Protein AF-B0DGY5-F1 (afdb_monomer)

Sequence (162 aa):
MQRMVPITRKLSTGRPSHHIPAIPIFITAWRISLVWHNILVLPTVLAVYCYRDVWPLANYGKTPIDVKGGKLLWAKLAILTITADSMENPSPEQTCCLMPMMFYSFVDPIIGIAAKVPHLSYNDLPPQPYCDRSKHLIKCGFRIGCMVFDGTFRDLISFPAC

Structure (mmCIF, N/CA/C/O backbone):
data_AF-B0DGY5-F1
#
_entry.id   AF-B0DGY5-F1
#
loop_
_atom_site.group_PDB
_atom_site.id
_atom_site.type_symbol
_atom_site.label_atom_id
_atom_site.label_alt_id
_atom_site.label_comp_id
_atom_site.label_asym_id
_atom_site.label_entity_id
_atom_site.label_seq_id
_atom_site.pdbx_PDB_ins_code
_atom_site.Cartn_x
_atom_site.Cartn_y
_atom_site.Cartn_z
_atom_site.occupancy
_atom_site.B_iso_or_equiv
_atom_site.auth_seq_id
_atom_site.auth_comp_id
_atom_site.auth_asym_id
_atom_site.auth_atom_id
_atom_site.pdbx_PDB_model_num
ATOM 1 N N . MET A 1 1 ? 34.392 22.137 -56.326 1.00 41.25 1 MET A N 1
ATOM 2 C CA . MET A 1 1 ? 33.266 21.307 -56.811 1.00 41.25 1 MET A CA 1
ATOM 3 C C . MET A 1 1 ? 33.026 20.181 -55.811 1.00 41.25 1 MET A C 1
ATOM 5 O O . MET A 1 1 ? 33.716 19.171 -55.863 1.00 41.25 1 MET A O 1
ATOM 9 N N . GLN A 1 2 ? 32.136 20.387 -54.837 1.00 41.53 2 GLN A N 1
ATOM 10 C CA . GLN A 1 2 ? 31.807 19.375 -53.829 1.00 41.53 2 GLN A CA 1
ATOM 11 C C . GLN A 1 2 ? 30.749 18.428 -54.400 1.00 41.53 2 GLN A C 1
ATOM 13 O O . GLN A 1 2 ? 29.658 18.850 -54.778 1.00 41.53 2 GLN A O 1
ATOM 18 N N . ARG A 1 3 ? 31.112 17.151 -54.530 1.00 40.78 3 ARG A N 1
ATOM 19 C CA . ARG A 1 3 ? 30.265 16.102 -55.096 1.00 40.78 3 ARG A CA 1
ATOM 20 C C . ARG A 1 3 ? 29.285 15.632 -54.014 1.00 40.78 3 ARG A C 1
ATOM 22 O O . ARG A 1 3 ? 29.686 15.024 -53.028 1.00 40.78 3 ARG A O 1
ATOM 29 N N . MET A 1 4 ? 28.011 15.967 -54.201 1.00 40.69 4 MET A N 1
ATOM 30 C CA . MET A 1 4 ? 26.876 15.553 -53.377 1.00 40.69 4 MET A CA 1
ATOM 31 C C . MET A 1 4 ? 26.704 14.027 -53.481 1.00 40.69 4 MET A C 1
ATOM 33 O O . MET A 1 4 ? 26.419 13.512 -54.560 1.00 40.69 4 MET A O 1
ATOM 37 N N . VAL A 1 5 ? 26.921 13.299 -52.382 1.00 62.50 5 VAL A N 1
ATOM 38 C CA . VAL A 1 5 ? 26.646 11.856 -52.291 1.00 62.50 5 VAL A CA 1
ATOM 39 C C . VAL A 1 5 ? 25.259 11.680 -51.666 1.00 62.50 5 VAL A C 1
ATOM 41 O O . VAL A 1 5 ? 25.076 12.056 -50.507 1.00 62.50 5 VAL A O 1
ATOM 44 N N . PRO A 1 6 ? 24.266 11.130 -52.386 1.00 48.59 6 PRO A N 1
ATOM 45 C CA . PRO A 1 6 ? 22.964 10.845 -51.807 1.00 48.59 6 PRO A CA 1
ATOM 46 C C . PRO A 1 6 ? 23.061 9.579 -50.951 1.00 48.59 6 PRO A C 1
ATOM 48 O O . PRO A 1 6 ? 23.088 8.461 -51.462 1.00 48.59 6 PRO A O 1
ATOM 51 N N . ILE A 1 7 ? 23.109 9.741 -49.628 1.00 52.12 7 ILE A N 1
ATOM 52 C CA . ILE A 1 7 ? 22.936 8.620 -48.700 1.00 52.12 7 ILE A CA 1
ATOM 53 C C . ILE A 1 7 ? 21.438 8.330 -48.623 1.00 52.12 7 ILE A C 1
ATOM 55 O O . ILE A 1 7 ? 20.679 8.971 -47.893 1.00 52.12 7 ILE A O 1
ATOM 59 N N . THR A 1 8 ? 21.003 7.364 -49.425 1.00 47.00 8 THR A N 1
ATOM 60 C CA . THR A 1 8 ? 19.669 6.771 -49.359 1.00 47.00 8 THR A CA 1
ATOM 61 C C . THR A 1 8 ? 19.444 6.211 -47.954 1.00 47.00 8 THR A C 1
ATOM 63 O O . THR A 1 8 ? 20.025 5.186 -47.590 1.00 47.00 8 THR A O 1
ATOM 66 N N . ARG A 1 9 ? 18.606 6.873 -47.146 1.00 43.12 9 ARG A N 1
ATOM 67 C CA . ARG A 1 9 ? 18.102 6.308 -45.888 1.00 43.12 9 ARG A CA 1
ATOM 68 C C . ARG A 1 9 ? 17.297 5.054 -46.226 1.00 43.12 9 ARG A C 1
ATOM 70 O O . ARG A 1 9 ? 16.152 5.150 -46.659 1.00 43.12 9 ARG A O 1
ATOM 77 N N . LYS A 1 10 ? 17.884 3.872 -46.025 1.00 43.50 10 LYS A N 1
ATOM 78 C CA . LYS A 1 10 ? 17.105 2.637 -45.940 1.00 43.50 10 LYS A CA 1
ATOM 79 C C . LYS A 1 10 ? 16.156 2.771 -44.747 1.00 43.50 10 LYS A C 1
ATOM 81 O O . LYS A 1 10 ? 16.601 2.742 -43.603 1.00 43.50 10 LYS A O 1
ATOM 86 N N . LEU A 1 11 ? 14.856 2.913 -45.020 1.00 52.09 11 LEU A N 1
ATOM 87 C CA . LEU A 1 11 ? 13.814 2.547 -44.066 1.00 52.09 11 LEU A CA 1
ATOM 88 C C . LEU A 1 11 ? 13.976 1.049 -43.789 1.00 52.09 11 LEU A C 1
ATOM 90 O O . LEU A 1 11 ? 13.543 0.211 -44.576 1.00 52.09 11 LEU A O 1
ATOM 94 N N . SER A 1 12 ? 14.650 0.717 -42.691 1.00 42.94 12 SER A N 1
ATOM 95 C CA . SER A 1 12 ? 14.586 -0.623 -42.125 1.00 42.94 12 SER A CA 1
ATOM 96 C C . SER A 1 12 ? 13.283 -0.719 -41.344 1.00 42.94 12 SER A C 1
ATOM 98 O O . SER A 1 12 ? 13.183 -0.292 -40.194 1.00 42.94 12 SER A O 1
ATOM 100 N N . THR A 1 13 ? 12.257 -1.246 -42.001 1.00 54.53 13 THR A N 1
ATOM 101 C CA . THR A 1 13 ? 11.082 -1.839 -41.368 1.00 54.53 13 THR A CA 1
ATOM 102 C C . THR A 1 13 ? 11.518 -3.096 -40.616 1.00 54.53 13 THR A C 1
ATOM 104 O O . THR A 1 13 ? 11.289 -4.222 -41.041 1.00 54.53 13 THR A O 1
ATOM 107 N N . GLY A 1 14 ? 12.195 -2.901 -39.487 1.00 39.62 14 GLY A N 1
ATOM 108 C CA . GLY A 1 14 ? 12.611 -3.964 -38.585 1.00 39.62 14 GLY A CA 1
ATOM 109 C C . GLY A 1 14 ? 11.666 -4.052 -37.397 1.00 39.62 14 GLY A C 1
ATOM 110 O O . GLY A 1 14 ? 11.992 -3.566 -36.320 1.00 39.62 14 GLY A O 1
ATOM 111 N N . ARG A 1 15 ? 10.499 -4.675 -37.576 1.00 63.41 15 ARG A N 1
ATOM 112 C CA . ARG A 1 15 ? 9.767 -5.263 -36.449 1.00 63.41 15 ARG A CA 1
ATOM 113 C C . ARG A 1 15 ? 10.117 -6.754 -36.431 1.00 63.41 15 ARG A C 1
ATOM 115 O O . ARG A 1 15 ? 9.691 -7.464 -37.339 1.00 63.41 15 ARG A O 1
ATOM 122 N N . PRO A 1 16 ? 10.875 -7.231 -35.432 1.00 47.12 16 PRO A N 1
ATOM 123 C CA . PRO A 1 16 ? 10.560 -8.549 -34.898 1.00 47.12 16 PRO A CA 1
ATOM 124 C C . PRO A 1 16 ? 10.630 -8.637 -33.367 1.00 47.12 16 PRO A C 1
ATOM 126 O O . PRO A 1 16 ? 11.516 -8.102 -32.706 1.00 47.12 16 PRO A O 1
ATOM 129 N N . SER A 1 17 ? 9.680 -9.425 -32.860 1.00 46.41 17 SER A N 1
ATOM 130 C CA . SER A 1 17 ? 9.664 -10.145 -31.581 1.00 46.41 17 SER A CA 1
ATOM 131 C C . SER A 1 17 ? 9.644 -9.324 -30.289 1.00 46.41 17 SER A C 1
ATOM 133 O O . SER A 1 17 ? 10.665 -9.023 -29.676 1.00 46.41 17 SER A O 1
ATOM 135 N N . HIS A 1 18 ? 8.414 -9.095 -29.816 1.00 47.78 18 HIS A N 1
ATOM 136 C CA . HIS A 1 18 ? 8.060 -8.927 -28.410 1.00 47.78 18 HIS A CA 1
ATOM 137 C C . HIS A 1 18 ? 8.657 -10.062 -27.552 1.00 47.78 18 HIS A C 1
ATOM 139 O O . HIS A 1 18 ? 7.978 -11.034 -27.240 1.00 47.78 18 HIS A O 1
ATOM 145 N N . HIS A 1 19 ? 9.902 -9.925 -27.105 1.00 48.16 19 HIS A N 1
ATOM 146 C CA . HIS A 1 19 ? 10.353 -10.581 -25.880 1.00 48.16 19 HIS A CA 1
ATOM 147 C C . HIS A 1 19 ? 10.073 -9.621 -24.722 1.00 48.16 19 HIS A C 1
ATOM 149 O O . HIS A 1 19 ? 10.930 -8.904 -24.195 1.00 48.16 19 HIS A O 1
ATOM 155 N N . ILE A 1 20 ? 8.786 -9.557 -24.376 1.00 57.84 20 ILE A N 1
ATOM 156 C CA . ILE A 1 20 ? 8.355 -9.195 -23.027 1.00 57.84 20 ILE A CA 1
ATOM 157 C C . ILE A 1 20 ? 9.120 -10.171 -22.118 1.00 57.84 20 ILE A C 1
ATOM 159 O O . ILE A 1 20 ? 9.040 -11.372 -22.390 1.00 57.84 20 ILE A O 1
ATOM 163 N N . PRO A 1 21 ? 9.921 -9.722 -21.128 1.00 53.22 21 PRO A N 1
ATOM 164 C CA . PRO A 1 21 ? 10.509 -10.662 -20.185 1.00 53.22 21 PRO A CA 1
ATOM 165 C C . PRO A 1 21 ? 9.339 -11.448 -19.611 1.00 53.22 21 PRO A C 1
ATOM 167 O O . PRO A 1 21 ? 8.407 -10.853 -19.068 1.00 53.22 21 PRO A O 1
ATOM 170 N N . ALA A 1 22 ? 9.333 -12.757 -19.854 1.00 54.00 22 ALA A N 1
ATOM 171 C CA . ALA A 1 22 ? 8.289 -13.644 -19.390 1.00 54.00 22 ALA A CA 1
ATOM 172 C C . ALA A 1 22 ? 8.419 -13.731 -17.869 1.00 54.00 22 ALA A C 1
ATOM 174 O O . ALA A 1 22 ? 8.943 -14.698 -17.326 1.00 54.00 22 ALA A O 1
ATOM 175 N N . ILE A 1 23 ? 7.946 -12.695 -17.171 1.00 59.44 23 ILE A N 1
ATOM 176 C CA . ILE A 1 23 ? 7.420 -12.864 -15.828 1.00 59.44 23 ILE A CA 1
ATOM 177 C C . ILE A 1 23 ? 6.433 -14.014 -16.008 1.00 59.44 23 ILE A C 1
ATOM 179 O O . ILE A 1 23 ? 5.550 -13.890 -16.867 1.00 59.44 23 ILE A O 1
ATOM 183 N N . PRO A 1 24 ? 6.629 -15.163 -15.340 1.00 55.28 24 PRO A N 1
ATOM 184 C CA . PRO A 1 24 ? 5.781 -16.317 -15.573 1.00 55.28 24 PRO A CA 1
ATOM 185 C C . PRO A 1 24 ? 4.344 -15.836 -15.413 1.00 55.28 24 PRO A C 1
ATOM 187 O O . PRO A 1 24 ? 3.982 -15.301 -14.368 1.00 55.28 24 PRO A O 1
ATOM 190 N N . ILE A 1 25 ? 3.555 -15.958 -16.483 1.00 58.97 25 ILE A N 1
ATOM 191 C CA . ILE A 1 25 ? 2.185 -15.423 -16.588 1.00 58.97 25 ILE A CA 1
ATOM 192 C C . ILE A 1 25 ? 1.332 -15.925 -15.411 1.00 58.97 25 ILE A C 1
ATOM 194 O O . ILE A 1 25 ? 0.398 -15.278 -14.951 1.00 58.97 25 ILE A O 1
ATOM 198 N N . PHE A 1 26 ? 1.732 -17.075 -14.872 1.00 53.75 26 PHE A N 1
ATOM 199 C CA . PHE A 1 26 ? 1.252 -17.637 -13.628 1.00 53.75 26 PHE A CA 1
ATOM 200 C C . PHE A 1 26 ? 1.443 -16.690 -12.425 1.00 53.75 26 PHE A C 1
ATOM 202 O O . PHE A 1 26 ? 0.478 -16.354 -11.759 1.00 53.75 26 PHE A O 1
ATOM 209 N N . ILE A 1 27 ? 2.634 -16.151 -12.158 1.00 61.50 27 ILE A N 1
ATOM 210 C CA . ILE A 1 27 ? 2.858 -15.257 -11.005 1.00 61.50 27 ILE A CA 1
ATOM 211 C C . ILE A 1 27 ? 2.049 -13.957 -11.132 1.00 61.50 27 ILE A C 1
ATOM 213 O O . ILE A 1 27 ? 1.521 -13.468 -10.134 1.00 61.50 27 ILE A O 1
ATOM 217 N N . THR A 1 28 ? 1.900 -13.400 -12.335 1.00 64.25 28 THR A N 1
ATOM 218 C CA . THR A 1 28 ? 1.112 -12.173 -12.549 1.00 64.25 28 THR A CA 1
ATOM 219 C C . THR A 1 28 ? -0.393 -12.414 -12.452 1.00 64.25 28 THR A C 1
ATOM 221 O O . THR A 1 28 ? -1.077 -11.633 -11.795 1.00 64.25 28 THR A O 1
ATOM 224 N N . ALA A 1 29 ? -0.915 -13.508 -13.011 1.00 69.81 29 ALA A N 1
ATOM 225 C CA . ALA A 1 29 ? -2.336 -13.853 -12.909 1.00 69.81 29 ALA A CA 1
ATOM 226 C C . ALA A 1 29 ? -2.766 -14.131 -11.459 1.00 69.81 29 ALA A C 1
ATOM 228 O O . ALA A 1 29 ? -3.815 -13.662 -11.014 1.00 69.81 29 ALA A O 1
ATOM 229 N N . TRP A 1 30 ? -1.926 -14.830 -10.693 1.00 68.00 30 TRP A N 1
ATOM 230 C CA . TRP A 1 30 ? -2.190 -15.115 -9.283 1.00 68.00 30 TRP A CA 1
ATOM 231 C C . TRP A 1 30 ? -2.134 -13.851 -8.430 1.00 68.00 30 TRP A C 1
ATOM 233 O O . TRP A 1 30 ? -2.992 -13.656 -7.572 1.00 68.00 30 TRP A O 1
ATOM 243 N N . ARG A 1 31 ? -1.179 -12.952 -8.709 1.00 76.44 31 ARG A N 1
ATOM 244 C CA . ARG A 1 31 ? -1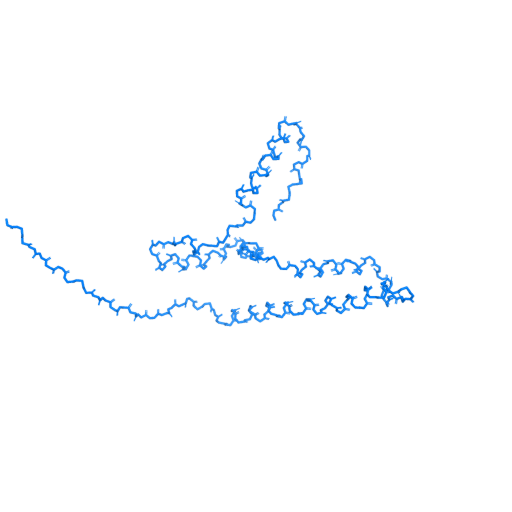.102 -11.633 -8.064 1.00 76.44 31 ARG A CA 1
ATOM 245 C C . ARG A 1 31 ? -2.360 -10.809 -8.306 1.00 76.44 31 ARG A C 1
ATOM 247 O O . ARG A 1 31 ? -2.921 -10.286 -7.351 1.00 76.44 31 ARG A O 1
ATOM 254 N N . ILE A 1 32 ? -2.825 -10.734 -9.550 1.00 76.12 32 ILE A N 1
ATOM 255 C CA . ILE A 1 32 ? -4.048 -10.005 -9.900 1.00 76.12 32 ILE A CA 1
ATOM 256 C C . ILE A 1 32 ? -5.242 -10.617 -9.157 1.00 76.12 32 ILE A C 1
ATOM 258 O O . ILE A 1 32 ? -5.957 -9.903 -8.460 1.00 76.12 32 ILE A O 1
ATOM 262 N N . SER A 1 33 ? -5.411 -11.941 -9.213 1.00 79.75 33 SER A N 1
ATOM 263 C CA . SER A 1 33 ? -6.501 -12.637 -8.515 1.00 79.75 33 SER A CA 1
ATOM 264 C C . SER A 1 33 ? -6.491 -12.408 -6.999 1.00 79.75 33 SER A C 1
ATOM 266 O O . SER A 1 33 ? -7.553 -12.203 -6.413 1.00 79.75 33 SER A O 1
ATOM 268 N N . LEU A 1 34 ? -5.313 -12.416 -6.365 1.00 82.31 34 LEU A N 1
ATOM 269 C CA . LEU A 1 34 ? -5.141 -12.134 -4.935 1.00 82.31 34 LEU A CA 1
ATOM 270 C C . LEU A 1 34 ? -5.531 -10.697 -4.576 1.00 82.31 34 LEU A C 1
ATOM 272 O O . LEU A 1 34 ? -6.178 -10.479 -3.555 1.00 82.31 34 LEU A O 1
ATOM 276 N N . VAL A 1 35 ? -5.174 -9.727 -5.420 1.00 81.62 35 VAL A N 1
ATOM 277 C CA . VAL A 1 35 ? -5.536 -8.317 -5.222 1.00 81.62 35 VAL A CA 1
ATOM 278 C C . VAL A 1 35 ? -7.052 -8.140 -5.298 1.00 81.62 35 VAL A C 1
ATOM 280 O O . VAL A 1 35 ? -7.634 -7.585 -4.371 1.00 81.62 35 VAL A O 1
ATOM 283 N N . TRP A 1 36 ? -7.713 -8.688 -6.322 1.00 80.25 36 TRP A N 1
ATOM 284 C CA . TRP A 1 36 ? -9.178 -8.635 -6.423 1.00 80.25 36 TRP A CA 1
ATOM 285 C C . TRP A 1 36 ? -9.873 -9.362 -5.269 1.00 80.25 36 TRP A C 1
ATOM 287 O O . TRP A 1 36 ? -10.861 -8.860 -4.738 1.00 80.25 36 TRP A O 1
ATOM 297 N N . HIS A 1 37 ? -9.347 -10.515 -4.840 1.00 84.81 37 HIS A N 1
ATOM 298 C CA . HIS A 1 37 ? -9.872 -11.221 -3.670 1.00 84.81 37 HIS A CA 1
ATOM 299 C C . HIS A 1 37 ? -9.773 -10.375 -2.403 1.00 84.81 37 HIS A C 1
ATOM 301 O O . HIS A 1 37 ? -10.765 -10.268 -1.695 1.00 84.81 37 HIS A O 1
ATOM 307 N N . ASN A 1 38 ? -8.632 -9.738 -2.129 1.00 83.75 38 ASN A N 1
ATOM 308 C CA . ASN A 1 38 ? -8.480 -8.866 -0.961 1.00 83.75 38 ASN A CA 1
ATOM 309 C C . ASN A 1 38 ? -9.392 -7.637 -1.041 1.00 83.75 38 ASN A C 1
ATOM 311 O O . ASN A 1 38 ? -10.066 -7.325 -0.061 1.00 83.75 38 ASN A O 1
ATOM 315 N N . ILE A 1 39 ? -9.479 -7.001 -2.214 1.00 83.38 39 ILE A N 1
ATOM 316 C CA . ILE A 1 39 ? -10.366 -5.857 -2.469 1.00 83.38 39 ILE A CA 1
ATOM 317 C C . ILE A 1 39 ? -11.836 -6.217 -2.230 1.00 83.38 39 ILE A C 1
ATOM 319 O O . ILE A 1 39 ? -12.600 -5.349 -1.838 1.00 83.38 39 ILE A O 1
ATOM 323 N N . LEU A 1 40 ? -12.253 -7.469 -2.435 1.00 85.12 40 LEU A N 1
ATOM 324 C CA . LEU A 1 40 ? -13.637 -7.897 -2.197 1.00 85.12 40 LEU A CA 1
ATOM 325 C C . LEU A 1 40 ? -13.854 -8.456 -0.782 1.00 85.12 40 LEU A C 1
ATOM 327 O O . LEU A 1 40 ? -14.848 -8.135 -0.131 1.00 85.12 40 LEU A O 1
ATOM 331 N N . VAL A 1 41 ? -12.936 -9.280 -0.277 1.00 89.12 41 VAL A N 1
ATOM 332 C CA . VAL A 1 41 ? -13.060 -9.962 1.022 1.00 89.12 41 VAL A CA 1
ATOM 333 C C . VAL A 1 41 ? -12.937 -8.989 2.191 1.00 89.12 41 VAL A C 1
ATOM 335 O O . VAL A 1 41 ? -13.736 -9.060 3.121 1.00 89.12 41 VAL A O 1
ATOM 338 N N . LEU A 1 42 ? -11.981 -8.058 2.162 1.00 84.31 42 LEU A N 1
ATOM 339 C CA . LEU A 1 42 ? -11.786 -7.114 3.267 1.00 84.31 42 LEU A CA 1
ATOM 340 C C . LEU A 1 42 ? -13.027 -6.231 3.517 1.00 84.31 42 LEU A C 1
ATOM 342 O O . LEU A 1 42 ? -13.509 -6.218 4.654 1.00 84.31 42 LEU A O 1
ATOM 346 N N . PRO A 1 43 ? -13.620 -5.554 2.510 1.00 82.19 43 PRO A N 1
ATOM 347 C CA . PRO A 1 43 ? -14.804 -4.729 2.740 1.00 82.19 43 PRO A CA 1
ATOM 348 C C . PRO A 1 43 ? -16.073 -5.544 2.991 1.00 82.19 43 PRO A C 1
ATOM 350 O O . PRO A 1 43 ? -16.937 -5.082 3.732 1.00 82.19 43 PRO A O 1
ATOM 353 N N . THR A 1 44 ? -16.210 -6.752 2.432 1.00 86.81 44 THR A N 1
ATOM 354 C CA . THR A 1 44 ? -17.374 -7.606 2.739 1.00 86.81 44 THR A CA 1
ATOM 355 C C . THR A 1 44 ? -17.357 -8.056 4.193 1.00 86.81 44 THR A C 1
ATOM 357 O O . THR A 1 44 ? -18.371 -7.942 4.883 1.00 86.81 44 THR A O 1
ATOM 360 N N . VAL A 1 45 ? -16.199 -8.483 4.699 1.00 85.44 45 VAL A N 1
ATOM 361 C CA . VAL A 1 45 ? -16.027 -8.806 6.119 1.00 85.44 45 VAL A CA 1
ATOM 362 C C . VAL A 1 45 ? -16.275 -7.559 6.977 1.00 85.44 45 VAL A C 1
ATOM 364 O O . VAL A 1 45 ? -17.006 -7.645 7.963 1.00 85.44 45 VAL A O 1
ATOM 367 N N . LEU A 1 46 ? -15.776 -6.385 6.573 1.00 84.06 46 LEU A N 1
ATOM 368 C CA . LEU A 1 46 ? -16.009 -5.119 7.280 1.00 84.06 46 LEU A CA 1
ATOM 369 C C . LEU A 1 46 ? -17.492 -4.759 7.357 1.00 84.06 46 LEU A C 1
ATOM 371 O O . LEU A 1 46 ? -17.981 -4.427 8.434 1.00 84.06 46 LEU A O 1
ATOM 375 N N . ALA A 1 47 ? -18.226 -4.879 6.252 1.00 84.12 47 ALA A N 1
ATOM 376 C CA . ALA A 1 47 ? -19.659 -4.612 6.207 1.00 84.12 47 ALA A CA 1
ATOM 377 C C . ALA A 1 47 ? -20.448 -5.558 7.125 1.00 84.12 47 ALA A C 1
ATOM 379 O O . ALA A 1 47 ? -21.333 -5.105 7.853 1.00 84.12 47 ALA A O 1
ATOM 380 N N . VAL A 1 48 ? -20.095 -6.849 7.152 1.00 88.12 48 VAL A N 1
ATOM 381 C CA . VAL A 1 48 ? -20.714 -7.835 8.055 1.00 88.12 48 VAL A CA 1
ATOM 382 C C . VAL A 1 48 ? -20.444 -7.485 9.523 1.00 88.12 48 VAL A C 1
ATOM 384 O O . VAL A 1 48 ? -2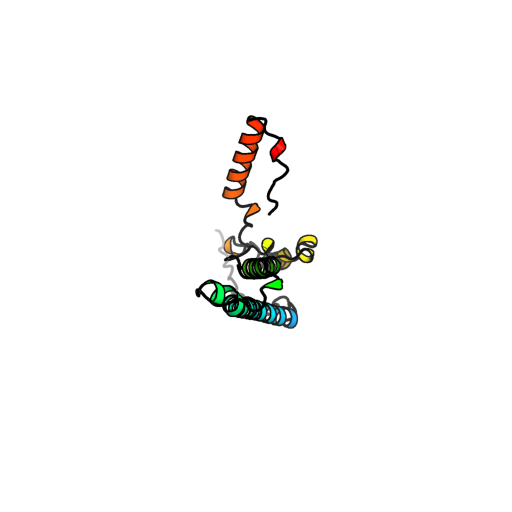1.376 -7.503 10.330 1.00 88.12 48 VAL A O 1
ATOM 387 N N . TYR A 1 49 ? -19.208 -7.116 9.877 1.00 79.94 49 TYR A N 1
ATOM 388 C CA . TYR A 1 49 ? -18.862 -6.694 11.241 1.00 79.94 49 TYR A CA 1
ATOM 389 C C . TYR A 1 49 ? -19.556 -5.381 11.637 1.00 79.94 49 TYR A C 1
ATOM 391 O O . TYR A 1 49 ? -20.127 -5.298 12.723 1.00 79.94 49 TYR A O 1
ATOM 399 N N . CYS A 1 50 ? -19.599 -4.379 10.754 1.00 80.50 50 CYS A N 1
ATOM 400 C CA . CYS A 1 50 ? -20.329 -3.129 10.989 1.00 80.50 50 CYS A CA 1
ATOM 401 C C . CYS A 1 50 ? -21.831 -3.373 11.192 1.00 80.50 50 CYS A C 1
ATOM 403 O O . CYS A 1 50 ? -22.428 -2.840 12.129 1.00 80.50 50 CYS A O 1
ATOM 405 N N . TYR A 1 51 ? -22.446 -4.215 10.360 1.00 83.56 51 TYR A N 1
ATOM 406 C CA . TYR A 1 51 ? -23.862 -4.554 10.491 1.00 83.56 51 TYR A CA 1
ATOM 407 C C . TYR A 1 51 ? -24.161 -5.312 11.788 1.00 83.56 51 TYR A C 1
ATOM 409 O O . TYR A 1 51 ? -25.180 -5.067 12.427 1.00 83.56 51 TYR A O 1
ATOM 417 N N . ARG A 1 52 ? -23.287 -6.229 12.204 1.00 81.44 52 ARG A N 1
ATOM 418 C CA . ARG A 1 52 ? -23.533 -7.027 13.408 1.00 81.44 52 ARG A CA 1
ATOM 419 C C . ARG A 1 52 ? -23.263 -6.249 14.692 1.00 81.44 52 ARG A C 1
ATOM 421 O O . ARG A 1 52 ? -24.032 -6.374 15.642 1.00 81.44 52 ARG A O 1
ATOM 428 N N . ASP A 1 53 ? -22.181 -5.477 14.717 1.00 73.56 53 ASP A N 1
ATOM 429 C CA . ASP A 1 53 ? -21.625 -4.947 15.960 1.00 73.56 53 ASP A CA 1
ATOM 430 C C . ASP A 1 53 ? -21.829 -3.429 16.111 1.00 73.56 53 ASP A C 1
ATOM 432 O O . ASP A 1 53 ? -22.000 -2.969 17.234 1.00 73.56 53 ASP A O 1
ATOM 436 N N . VAL A 1 54 ? -21.904 -2.646 15.024 1.00 78.12 54 VAL A N 1
ATOM 437 C CA . VAL A 1 54 ? -22.107 -1.177 15.083 1.00 78.12 54 VAL A CA 1
ATOM 438 C C . VAL A 1 54 ? -23.589 -0.794 14.963 1.00 78.12 54 VAL A C 1
ATOM 440 O O . VAL A 1 54 ? -24.066 0.086 15.680 1.00 78.12 54 VAL A O 1
ATOM 443 N N . TRP A 1 55 ? -24.355 -1.488 14.115 1.00 78.56 55 TRP A N 1
ATOM 444 C CA . TRP A 1 55 ? -25.793 -1.239 13.927 1.00 78.56 55 TRP A CA 1
ATOM 445 C C . TRP A 1 55 ? -26.656 -1.318 15.207 1.00 78.56 55 TRP A C 1
ATOM 447 O O . TRP A 1 55 ? -27.538 -0.467 15.376 1.00 78.56 55 TRP A O 1
ATOM 457 N N . PRO A 1 56 ? -26.467 -2.293 16.125 1.00 72.50 56 PRO A N 1
ATOM 458 C CA . PRO A 1 56 ? -27.266 -2.342 17.345 1.00 72.50 56 PRO A CA 1
ATOM 459 C C . PRO A 1 56 ? -26.906 -1.235 18.344 1.00 72.50 56 PRO A C 1
ATOM 461 O O . PRO A 1 56 ? -27.779 -0.844 19.107 1.00 72.50 56 PRO A O 1
ATOM 464 N N . LEU A 1 57 ? -25.691 -0.669 18.305 1.00 67.62 57 LEU A N 1
ATOM 465 C CA . LEU A 1 57 ? -25.329 0.489 19.138 1.00 67.62 57 LEU A CA 1
ATOM 466 C C . LEU A 1 57 ? -26.037 1.777 18.696 1.00 67.62 57 LEU A C 1
ATOM 468 O O . LEU A 1 57 ? -26.326 2.629 19.531 1.00 67.62 57 LEU A O 1
ATOM 472 N N . ALA A 1 58 ? -26.322 1.920 17.399 1.00 70.38 58 ALA A N 1
ATOM 473 C CA . ALA A 1 58 ? -27.041 3.078 16.865 1.00 70.38 58 ALA A CA 1
ATOM 474 C C . ALA A 1 58 ? -28.547 3.047 17.185 1.00 70.38 58 ALA A C 1
ATOM 476 O O . ALA A 1 58 ? -29.209 4.081 17.163 1.00 70.38 58 ALA A O 1
ATOM 477 N N . ASN A 1 59 ? -29.097 1.867 17.489 1.00 76.19 59 ASN A N 1
ATOM 478 C CA . ASN A 1 59 ? -30.509 1.689 17.805 1.00 76.19 59 ASN A CA 1
ATOM 479 C C . ASN A 1 59 ? -30.691 1.499 19.314 1.00 76.19 59 ASN A C 1
ATOM 481 O O . ASN A 1 59 ? -30.347 0.451 19.859 1.00 76.19 59 ASN A O 1
ATOM 485 N N . TYR A 1 60 ? -31.275 2.500 19.976 1.00 55.16 60 TYR A N 1
ATOM 486 C CA . TYR A 1 60 ? -31.582 2.504 21.409 1.00 55.16 60 TYR A CA 1
ATOM 487 C C . TYR A 1 60 ? -32.381 1.254 21.825 1.00 55.16 60 TYR A C 1
ATOM 489 O O . TYR A 1 60 ? -33.601 1.215 21.699 1.00 55.16 60 TYR A O 1
ATOM 497 N N . GLY A 1 61 ? -31.691 0.215 22.305 1.00 66.00 61 GLY A N 1
ATOM 498 C CA . GLY A 1 61 ? -32.319 -0.975 22.889 1.00 66.00 61 GLY A CA 1
ATOM 499 C C . GLY A 1 61 ? -31.814 -2.334 22.402 1.00 66.00 61 GLY A C 1
ATOM 500 O O . GLY A 1 61 ? -32.300 -3.346 22.904 1.00 66.00 61 GLY A O 1
ATOM 501 N N . LYS A 1 62 ? -30.857 -2.411 21.466 1.00 65.75 62 LYS A N 1
ATOM 502 C CA . LYS A 1 62 ? -30.288 -3.703 21.039 1.00 65.75 62 LYS A CA 1
ATOM 503 C C . LYS A 1 62 ? -28.918 -3.941 21.666 1.00 65.75 62 LYS A C 1
ATOM 505 O O . LYS A 1 62 ? -28.019 -3.115 21.558 1.00 65.75 62 LYS A O 1
ATOM 510 N N . THR A 1 63 ? -28.748 -5.089 22.311 1.00 62.16 63 THR A N 1
ATOM 511 C CA . THR A 1 63 ? -27.447 -5.519 22.823 1.00 62.16 63 THR A CA 1
ATOM 512 C C . THR A 1 63 ? -26.672 -6.233 21.710 1.00 62.16 63 THR A C 1
ATOM 514 O O . THR A 1 63 ? -27.232 -7.106 21.042 1.00 62.16 63 THR A O 1
ATOM 517 N N . PRO A 1 64 ? -25.398 -5.875 21.460 1.00 65.06 64 PRO A N 1
ATOM 518 C CA . PRO A 1 64 ? -24.571 -6.627 20.526 1.00 65.06 64 PRO A CA 1
ATOM 519 C C . PRO A 1 64 ? -24.375 -8.056 21.048 1.00 65.06 64 PRO A C 1
ATOM 521 O O . PRO A 1 64 ? -24.380 -8.305 22.252 1.00 65.06 64 PRO A O 1
ATOM 524 N N . ILE A 1 65 ? -24.213 -9.025 20.150 1.00 69.75 65 ILE A N 1
ATOM 525 C CA . ILE A 1 65 ? -24.113 -10.436 20.554 1.00 69.75 65 ILE A CA 1
ATOM 526 C C . ILE A 1 65 ? -22.762 -10.759 21.220 1.00 69.75 65 ILE A C 1
ATOM 528 O O . ILE A 1 65 ? -22.661 -11.696 22.007 1.00 69.75 65 ILE A O 1
ATOM 532 N N . ASP A 1 66 ? -21.738 -9.942 20.950 1.00 63.53 66 ASP A N 1
ATOM 533 C CA . ASP A 1 66 ? -20.352 -10.144 21.384 1.00 63.53 66 ASP A CA 1
ATOM 534 C C . ASP A 1 66 ? -19.906 -9.111 22.449 1.00 63.53 66 ASP A C 1
ATOM 536 O O . ASP A 1 66 ? -18.806 -8.556 22.422 1.00 63.53 66 ASP A O 1
ATOM 540 N N . VAL A 1 67 ? -20.783 -8.828 23.426 1.00 63.56 67 VAL A N 1
ATOM 541 C CA . VAL A 1 67 ? -20.532 -7.872 24.536 1.00 63.56 67 VAL A CA 1
ATOM 542 C C . VAL A 1 67 ? -19.313 -8.253 25.383 1.00 63.56 67 VAL A C 1
ATOM 544 O O . VAL A 1 67 ? -18.662 -7.385 25.963 1.00 63.56 67 VAL A O 1
ATOM 547 N N . LYS A 1 68 ? -18.962 -9.543 25.446 1.00 62.84 68 LYS A N 1
ATOM 548 C CA . LYS A 1 68 ? -17.880 -10.043 26.311 1.00 62.84 68 LYS A CA 1
ATOM 549 C C . LYS A 1 68 ? -16.485 -9.605 25.845 1.00 62.84 68 LYS A C 1
ATOM 551 O O . LYS A 1 68 ? -15.563 -9.592 26.655 1.00 62.84 68 LYS A O 1
ATOM 556 N N . GLY A 1 69 ? -16.331 -9.227 24.572 1.00 62.34 69 GLY A N 1
ATOM 557 C CA . GLY A 1 69 ? -15.050 -8.836 23.980 1.00 62.34 69 GLY A CA 1
ATOM 558 C C . GLY A 1 69 ? -14.743 -7.335 23.996 1.00 62.34 69 GLY A C 1
ATOM 559 O O . GLY A 1 69 ? -13.576 -6.983 23.846 1.00 62.34 69 GLY A O 1
ATOM 560 N N . GLY A 1 70 ? -15.744 -6.461 24.184 1.00 70.50 70 GLY A N 1
ATOM 561 C CA . GLY A 1 70 ? -15.636 -4.994 24.300 1.00 70.50 70 GLY A CA 1
ATOM 562 C C . GLY A 1 70 ? -14.471 -4.348 23.532 1.00 70.50 70 GLY A C 1
ATOM 563 O O . GLY A 1 70 ? -14.578 -4.032 22.352 1.00 70.50 70 GLY A O 1
ATOM 564 N N . LYS A 1 71 ? -13.331 -4.165 24.210 1.00 71.69 71 LYS A N 1
ATOM 565 C CA . LYS A 1 71 ? -12.105 -3.534 23.679 1.00 71.69 71 LYS A CA 1
ATOM 566 C C . LYS A 1 71 ? -11.466 -4.290 22.504 1.00 71.69 71 LYS A C 1
ATOM 568 O O . LYS A 1 71 ? -10.952 -3.666 21.581 1.00 71.69 71 LYS A O 1
ATOM 573 N N . LEU A 1 72 ? -11.507 -5.622 22.523 1.00 74.94 72 LEU A N 1
ATOM 574 C CA . LEU A 1 72 ? -10.942 -6.473 21.472 1.00 74.94 72 LEU A CA 1
ATOM 575 C C . LEU A 1 72 ? -11.718 -6.329 20.153 1.00 74.94 72 LEU A C 1
ATOM 577 O O . LEU A 1 72 ? -11.148 -6.484 19.077 1.00 74.94 72 LEU A O 1
ATOM 581 N N . LEU A 1 73 ? -13.013 -6.013 20.233 1.00 75.31 73 LEU A N 1
ATOM 582 C CA . LEU A 1 73 ? -13.875 -5.846 19.066 1.00 75.31 73 LEU A CA 1
ATOM 583 C C . LEU A 1 73 ? -13.518 -4.565 18.302 1.00 75.31 73 LEU A C 1
ATOM 585 O O . LEU A 1 73 ? -13.297 -4.605 17.093 1.00 75.31 73 LEU A O 1
ATOM 589 N N . TRP A 1 74 ? -13.337 -3.457 19.023 1.00 71.38 74 TRP A N 1
ATOM 590 C CA . TRP A 1 74 ? -12.873 -2.194 18.443 1.00 71.38 74 TRP A CA 1
ATOM 591 C C . TRP A 1 74 ? -11.465 -2.300 17.846 1.00 71.38 74 TRP A C 1
ATOM 593 O O . TRP A 1 74 ? -11.211 -1.719 16.796 1.00 71.38 74 TRP A O 1
ATOM 603 N N . ALA A 1 75 ? -10.573 -3.091 18.454 1.00 78.94 75 ALA A N 1
ATOM 604 C CA . ALA A 1 75 ? -9.249 -3.358 17.890 1.00 78.94 75 ALA A CA 1
ATOM 605 C C . ALA A 1 75 ? -9.330 -4.103 16.546 1.00 78.94 75 ALA A C 1
ATOM 607 O O . ALA A 1 75 ?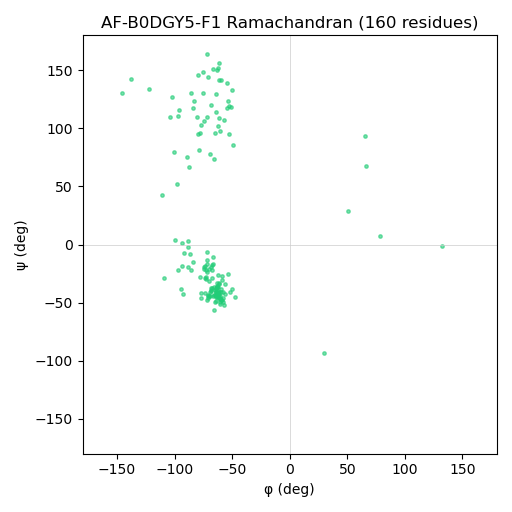 -8.655 -3.72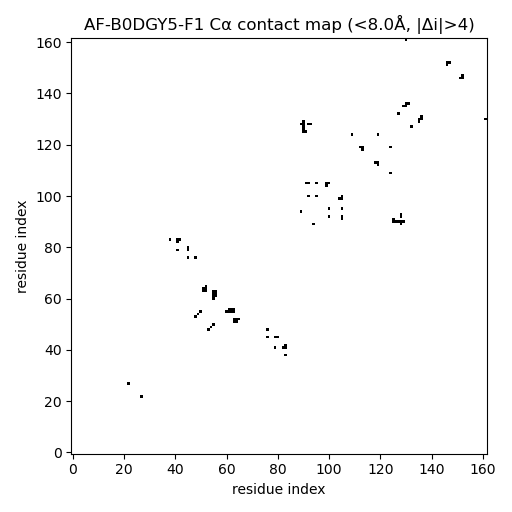3 15.592 1.00 78.94 75 ALA A O 1
ATOM 608 N N . LYS A 1 76 ? -10.191 -5.126 16.437 1.00 79.94 76 LYS A N 1
ATOM 609 C CA . LYS A 1 76 ? -10.416 -5.850 15.173 1.00 79.94 76 LYS A CA 1
ATOM 610 C C . LYS A 1 76 ? -10.975 -4.932 14.089 1.00 79.94 76 LYS A C 1
ATOM 612 O O . LYS A 1 76 ? -10.502 -4.987 12.958 1.00 79.94 76 LYS A O 1
ATOM 617 N N . LEU A 1 77 ? -11.939 -4.078 14.439 1.00 78.62 77 LEU A N 1
ATOM 618 C CA . LEU A 1 77 ? -12.532 -3.126 13.501 1.00 78.62 77 LEU A CA 1
ATOM 619 C C . LEU A 1 77 ? -11.499 -2.097 13.019 1.00 78.62 77 LEU A C 1
ATOM 621 O O . LEU A 1 77 ? -11.402 -1.870 11.820 1.00 78.62 77 LEU A O 1
ATOM 625 N N . ALA A 1 78 ? -10.678 -1.557 13.928 1.00 78.31 78 ALA A N 1
ATOM 626 C CA . ALA A 1 78 ? -9.617 -0.605 13.596 1.00 78.31 78 ALA A CA 1
ATOM 627 C C . ALA A 1 78 ? -8.566 -1.210 12.649 1.00 78.31 78 ALA A C 1
ATOM 629 O O . ALA A 1 78 ? -8.206 -0.601 11.642 1.00 78.31 78 ALA A O 1
ATOM 630 N N . ILE A 1 79 ? -8.109 -2.434 12.931 1.00 79.81 79 ILE A N 1
ATOM 631 C CA . ILE A 1 79 ? -7.148 -3.148 12.075 1.00 79.81 79 ILE A CA 1
ATOM 632 C C . ILE A 1 79 ? -7.749 -3.396 10.683 1.00 79.81 79 ILE A C 1
ATOM 634 O O . ILE A 1 79 ? -7.074 -3.201 9.671 1.00 79.81 79 ILE A O 1
ATOM 638 N N . LEU A 1 80 ? -9.026 -3.777 10.613 1.00 78.06 80 LEU A N 1
ATOM 639 C CA . LEU A 1 80 ? -9.716 -4.022 9.347 1.00 78.06 80 LEU A CA 1
ATOM 640 C C . LEU A 1 80 ? -9.923 -2.731 8.534 1.00 78.06 80 LEU A C 1
ATOM 642 O O . LEU A 1 80 ? -9.771 -2.747 7.319 1.00 78.06 80 LEU A O 1
ATOM 646 N N . THR A 1 81 ? -10.214 -1.602 9.188 1.00 72.56 81 THR A N 1
ATOM 647 C CA . THR A 1 81 ? -10.335 -0.301 8.509 1.00 72.56 81 THR A CA 1
ATOM 648 C C . THR A 1 81 ? -8.995 0.213 7.989 1.00 72.56 81 THR A C 1
ATOM 650 O O . THR A 1 81 ? -8.937 0.705 6.870 1.00 72.56 81 THR A O 1
ATOM 653 N N . ILE A 1 82 ? -7.908 0.056 8.756 1.00 75.00 82 ILE A N 1
ATOM 654 C CA . ILE A 1 82 ? -6.566 0.509 8.348 1.00 75.00 82 ILE A CA 1
ATOM 655 C C . ILE A 1 82 ? -6.052 -0.312 7.162 1.00 75.00 82 ILE A C 1
ATOM 657 O O . ILE A 1 82 ? -5.413 0.220 6.264 1.00 75.00 82 ILE A O 1
ATOM 661 N N . THR A 1 83 ? -6.346 -1.613 7.139 1.00 71.62 83 THR A N 1
ATOM 662 C CA . THR A 1 83 ? -5.937 -2.494 6.034 1.00 71.62 83 THR A CA 1
ATOM 663 C C . THR A 1 83 ? -6.766 -2.303 4.761 1.00 71.62 83 THR A C 1
ATOM 665 O O . THR A 1 83 ? -6.304 -2.686 3.689 1.00 71.62 83 THR A O 1
ATOM 668 N N . ALA A 1 84 ? -7.962 -1.714 4.859 1.00 66.00 84 ALA A N 1
ATOM 669 C CA . ALA 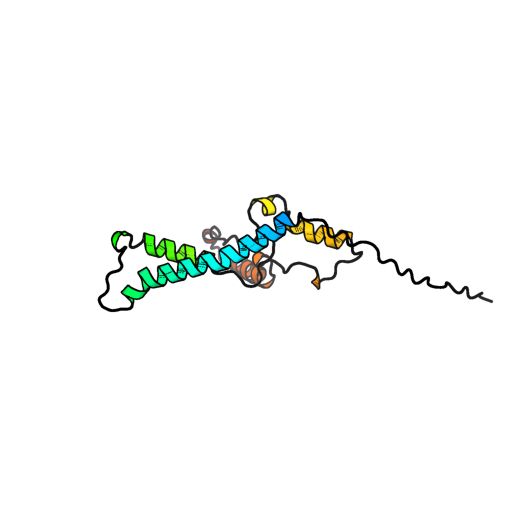A 1 84 ? -8.837 -1.446 3.719 1.00 66.00 84 ALA A CA 1
ATOM 670 C C . ALA A 1 84 ? -8.574 -0.090 3.034 1.00 66.00 84 ALA A C 1
ATOM 672 O O . ALA A 1 84 ? -8.986 0.084 1.888 1.00 66.00 84 ALA A O 1
ATOM 673 N N . ASP A 1 85 ? -7.906 0.855 3.703 1.00 65.62 85 ASP A N 1
ATOM 674 C CA . ASP A 1 85 ? -7.607 2.180 3.151 1.00 65.62 85 ASP A CA 1
ATOM 675 C C . ASP A 1 85 ? -6.411 2.100 2.186 1.00 65.62 85 ASP A C 1
ATOM 677 O O . ASP A 1 85 ? -5.248 2.314 2.533 1.00 65.62 85 ASP A O 1
ATOM 681 N N . SER A 1 86 ? -6.690 1.679 0.954 1.00 59.72 86 SER A N 1
ATOM 682 C CA . SER A 1 86 ? -5.705 1.625 -0.121 1.00 59.72 86 SER A CA 1
ATOM 683 C C . SER A 1 86 ? -5.376 3.044 -0.588 1.00 59.72 86 SER A C 1
ATOM 685 O O . SER A 1 86 ? -6.203 3.688 -1.232 1.00 59.72 86 SER A O 1
ATOM 687 N N . MET A 1 87 ? -4.167 3.523 -0.286 1.00 61.81 87 MET A N 1
ATOM 688 C CA . MET A 1 87 ? -3.685 4.832 -0.741 1.00 61.81 87 MET A CA 1
ATOM 689 C C . MET A 1 87 ? -3.788 4.965 -2.268 1.00 61.81 87 MET A C 1
ATOM 691 O O . MET A 1 87 ? -3.464 4.038 -3.012 1.00 61.81 87 MET A O 1
ATOM 695 N N . GLU A 1 88 ? -4.216 6.135 -2.741 1.00 63.59 88 GLU A N 1
ATOM 696 C CA . GLU A 1 88 ? -4.351 6.428 -4.166 1.00 63.59 88 GLU A CA 1
ATOM 697 C C . GLU A 1 88 ? -2.962 6.653 -4.785 1.00 63.59 88 GLU A C 1
ATOM 699 O O . GLU A 1 88 ? -2.311 7.670 -4.552 1.00 63.59 88 GLU A O 1
ATOM 704 N N . ASN A 1 89 ? -2.494 5.665 -5.553 1.00 64.62 89 ASN A N 1
ATOM 705 C CA . ASN A 1 89 ? -1.204 5.634 -6.253 1.00 64.62 89 ASN A CA 1
ATOM 706 C C . ASN A 1 89 ? 0.051 5.593 -5.343 1.00 64.62 89 ASN A C 1
ATOM 708 O O . ASN A 1 89 ? 0.833 6.551 -5.319 1.00 64.62 89 ASN A O 1
ATOM 712 N N . PRO A 1 90 ? 0.280 4.486 -4.609 1.00 72.38 90 PRO A N 1
ATOM 713 C CA . PRO A 1 90 ? 1.477 4.317 -3.794 1.00 72.38 90 PRO A CA 1
ATOM 714 C C . PRO A 1 90 ? 2.709 4.111 -4.683 1.00 72.38 90 PRO A C 1
ATOM 716 O O . PRO A 1 90 ? 2.634 3.453 -5.727 1.00 72.38 90 PRO A O 1
ATOM 719 N N . SER A 1 91 ? 3.863 4.644 -4.272 1.00 78.81 91 SER A N 1
ATOM 720 C CA . SER A 1 91 ? 5.102 4.337 -4.985 1.00 78.81 91 SER A CA 1
ATOM 721 C C . SER A 1 91 ? 5.456 2.847 -4.798 1.00 78.81 91 SER A C 1
ATOM 723 O O . SER A 1 91 ? 5.069 2.221 -3.799 1.00 78.81 91 SER A O 1
ATOM 725 N N . PRO A 1 92 ? 6.150 2.222 -5.766 1.00 78.69 92 PRO A N 1
ATOM 726 C CA . PRO A 1 92 ? 6.435 0.789 -5.718 1.00 78.69 92 PRO A CA 1
ATOM 727 C C . PRO A 1 92 ? 7.290 0.386 -4.510 1.00 78.69 92 PRO A C 1
ATOM 729 O O . PRO A 1 92 ? 7.151 -0.737 -4.032 1.00 78.69 92 PRO A O 1
ATOM 732 N N . GLU A 1 93 ? 8.108 1.294 -3.972 1.00 76.56 93 GLU A N 1
ATOM 733 C CA . GLU A 1 93 ? 8.869 1.044 -2.743 1.00 76.56 93 GLU A CA 1
ATOM 734 C C . GLU A 1 93 ? 7.988 1.062 -1.480 1.00 76.56 93 GLU A C 1
ATOM 736 O O . GLU A 1 93 ? 8.255 0.319 -0.542 1.00 76.56 93 GLU A O 1
ATOM 741 N N . GLN A 1 94 ? 6.885 1.820 -1.470 1.00 78.94 94 GLN A N 1
ATOM 742 C CA . GLN A 1 94 ? 5.961 1.902 -0.329 1.00 78.94 94 GLN A CA 1
ATOM 743 C C . GLN A 1 94 ? 5.024 0.693 -0.236 1.00 78.94 94 GLN A C 1
ATOM 745 O O . GLN A 1 94 ? 4.590 0.321 0.849 1.00 78.94 94 GLN A O 1
ATOM 750 N N . THR A 1 95 ? 4.726 0.052 -1.368 1.00 73.81 95 THR A N 1
ATOM 751 C CA . THR A 1 95 ? 3.906 -1.180 -1.412 1.00 73.81 95 THR A CA 1
ATOM 752 C C . THR A 1 95 ? 4.765 -2.442 -1.263 1.00 73.81 95 THR A C 1
ATOM 754 O O . THR A 1 95 ? 4.272 -3.574 -1.273 1.00 73.81 95 THR A O 1
ATOM 757 N N . CYS A 1 96 ? 6.079 -2.266 -1.168 1.00 76.31 96 CYS A N 1
ATOM 758 C CA . CYS A 1 96 ? 7.037 -3.346 -1.149 1.00 76.31 96 CYS A CA 1
ATOM 759 C C . CYS A 1 96 ? 7.040 -4.043 0.218 1.00 76.31 96 CYS A C 1
ATOM 761 O O . CYS A 1 96 ? 7.163 -3.410 1.261 1.00 76.31 96 CYS A O 1
ATOM 763 N N . CYS A 1 97 ? 6.952 -5.374 0.232 1.00 78.75 97 CYS A N 1
ATOM 764 C CA . CYS A 1 97 ? 7.250 -6.132 1.443 1.00 78.75 97 CYS A CA 1
ATOM 765 C C . CYS A 1 97 ? 8.765 -6.120 1.733 1.00 78.75 97 CYS A C 1
ATOM 767 O O . CYS A 1 97 ? 9.581 -5.815 0.861 1.00 78.75 97 CYS A O 1
ATOM 769 N N . LEU A 1 98 ? 9.150 -6.489 2.960 1.00 76.56 98 LEU A N 1
ATOM 770 C CA . LEU A 1 98 ? 10.541 -6.442 3.439 1.00 76.56 98 LEU A CA 1
ATOM 771 C C . LEU A 1 98 ? 11.545 -7.124 2.487 1.00 76.56 98 LEU A C 1
ATOM 773 O O . LEU A 1 98 ? 12.653 -6.641 2.296 1.00 76.56 98 LEU A O 1
ATOM 777 N N . MET A 1 99 ? 11.164 -8.242 1.867 1.00 75.81 99 MET A N 1
ATOM 778 C CA . MET A 1 99 ? 12.062 -9.021 1.005 1.00 75.81 99 MET A CA 1
ATOM 779 C C . MET A 1 99 ? 12.484 -8.259 -0.268 1.00 75.81 99 MET A C 1
ATOM 781 O O . MET A 1 99 ? 13.681 -8.062 -0.467 1.00 75.81 99 MET A O 1
ATOM 785 N N . PRO A 1 100 ? 11.564 -7.773 -1.121 1.00 81.75 100 PRO A N 1
ATOM 786 C CA . PRO A 1 100 ? 11.939 -6.943 -2.262 1.00 81.75 100 PRO A CA 1
ATOM 787 C C . PRO A 1 100 ? 12.516 -5.567 -1.875 1.00 81.75 100 PRO A C 1
ATOM 789 O O . PRO A 1 100 ? 13.206 -4.979 -2.701 1.00 81.75 100 PRO A O 1
ATOM 792 N N . MET A 1 101 ? 12.322 -5.090 -0.637 1.00 84.69 101 MET A N 1
ATOM 793 C CA . MET A 1 101 ? 13.006 -3.899 -0.105 1.00 84.69 101 MET A CA 1
ATOM 794 C C . MET A 1 101 ? 14.491 -4.198 0.147 1.00 84.69 101 MET A C 1
ATOM 796 O O . MET A 1 101 ? 15.357 -3.426 -0.248 1.00 84.69 101 MET A O 1
ATOM 800 N N . MET A 1 102 ? 14.795 -5.358 0.741 1.00 86.62 102 MET A N 1
ATOM 801 C CA . MET A 1 102 ? 16.169 -5.810 0.994 1.00 86.62 102 MET A CA 1
ATOM 802 C C . MET A 1 102 ? 16.959 -6.047 -0.296 1.00 86.62 102 MET A C 1
ATOM 804 O O . MET A 1 102 ? 18.144 -5.728 -0.361 1.00 86.62 102 MET A O 1
ATOM 808 N N . PHE A 1 103 ? 16.313 -6.608 -1.320 1.00 90.88 103 PHE A N 1
ATOM 809 C CA . PHE A 1 103 ? 16.958 -6.945 -2.595 1.00 90.88 103 PHE A CA 1
ATOM 810 C C . PHE A 1 103 ? 16.717 -5.921 -3.711 1.00 90.88 103 PHE A C 1
ATOM 812 O O . PHE A 1 103 ? 17.138 -6.162 -4.838 1.00 90.88 103 PHE A O 1
ATOM 819 N N . TYR A 1 104 ? 16.035 -4.805 -3.430 1.00 88.25 104 TYR A N 1
ATOM 820 C CA . TYR A 1 104 ? 15.668 -3.781 -4.420 1.00 88.25 104 TYR A CA 1
ATOM 821 C C . TYR A 1 104 ? 14.975 -4.324 -5.683 1.00 88.25 104 TYR A C 1
ATOM 823 O O . TYR A 1 104 ? 15.029 -3.719 -6.753 1.00 88.25 104 TYR A O 1
ATOM 831 N N . SER A 1 105 ? 14.254 -5.443 -5.569 1.00 87.00 105 SER A N 1
ATOM 832 C CA . SER A 1 105 ? 13.641 -6.118 -6.725 1.00 87.00 105 SER A CA 1
ATOM 833 C C . SER A 1 105 ? 12.517 -5.305 -7.383 1.00 87.00 105 SER A C 1
ATOM 835 O O . SER A 1 105 ? 12.042 -5.631 -8.466 1.00 87.00 105 SER A O 1
ATOM 837 N N . PHE A 1 106 ? 12.063 -4.222 -6.748 1.00 86.31 106 PHE A N 1
ATOM 838 C CA . PHE A 1 106 ? 11.117 -3.282 -7.350 1.00 86.31 106 PHE A CA 1
ATOM 839 C C . PHE A 1 106 ? 11.747 -2.416 -8.460 1.00 86.31 106 PHE A C 1
ATOM 841 O O . PHE A 1 106 ? 11.012 -1.838 -9.260 1.00 86.31 106 PHE A O 1
ATOM 848 N N . VAL A 1 107 ? 13.083 -2.340 -8.543 1.00 89.81 107 VAL A N 1
ATOM 849 C CA . VAL A 1 107 ? 13.822 -1.568 -9.563 1.00 89.81 107 VAL A CA 1
ATOM 850 C C . VAL A 1 107 ? 14.029 -2.371 -10.856 1.00 89.81 107 VAL A C 1
ATOM 852 O O . VAL A 1 107 ? 14.167 -1.792 -11.934 1.00 89.81 107 VAL A O 1
ATOM 855 N N . ASP A 1 108 ? 13.962 -3.701 -10.788 1.00 89.94 108 ASP A N 1
ATOM 856 C CA . ASP A 1 108 ? 14.099 -4.618 -11.928 1.00 89.94 108 ASP A CA 1
ATOM 857 C C . ASP A 1 108 ? 13.265 -4.247 -13.176 1.00 89.94 108 ASP A C 1
ATOM 859 O O . ASP A 1 108 ? 13.820 -4.260 -14.282 1.00 89.94 108 ASP A O 1
ATOM 863 N N . PRO A 1 109 ? 11.969 -3.866 -13.080 1.00 86.25 109 PRO A N 1
ATOM 864 C CA . PRO A 1 109 ? 11.213 -3.432 -14.256 1.00 86.25 109 PRO A CA 1
ATOM 865 C C . PRO A 1 109 ? 11.804 -2.181 -14.924 1.00 86.25 109 PRO A C 1
ATOM 867 O O . PRO A 1 109 ? 11.775 -2.082 -16.151 1.00 86.25 109 PRO A O 1
ATOM 870 N N . ILE A 1 110 ? 12.387 -1.259 -14.153 1.00 88.94 110 ILE A N 1
ATOM 871 C CA . ILE A 1 110 ? 13.005 -0.026 -14.664 1.00 88.94 110 ILE A CA 1
ATOM 872 C C . ILE A 1 110 ? 14.296 -0.365 -15.406 1.00 88.94 110 ILE A C 1
ATOM 874 O O . ILE A 1 110 ? 14.512 0.125 -16.513 1.00 88.94 110 ILE A O 1
ATOM 878 N N . ILE A 1 111 ? 15.118 -1.261 -14.850 1.00 90.19 111 ILE A N 1
ATOM 879 C CA . ILE A 1 111 ? 16.341 -1.760 -15.501 1.00 90.19 111 ILE A CA 1
ATOM 880 C C . ILE A 1 111 ? 15.987 -2.446 -16.825 1.00 90.19 111 ILE A C 1
ATOM 882 O O . ILE A 1 111 ? 16.649 -2.229 -17.840 1.00 90.19 111 ILE A O 1
ATOM 886 N N . GLY A 1 112 ? 14.894 -3.214 -16.849 1.00 90.06 112 GLY A N 1
ATOM 887 C CA . GLY A 1 112 ? 14.391 -3.853 -18.063 1.00 90.06 112 GLY A CA 1
ATOM 888 C C . GLY A 1 112 ? 13.940 -2.870 -19.152 1.00 90.06 112 GLY A C 1
ATOM 889 O O . GLY A 1 112 ? 14.096 -3.173 -20.337 1.00 90.06 112 GLY A O 1
ATOM 890 N N . ILE A 1 113 ? 13.393 -1.707 -18.780 1.00 86.69 113 ILE A N 1
ATOM 891 C CA . ILE A 1 113 ? 13.014 -0.635 -19.721 1.00 86.69 113 ILE A CA 1
ATOM 892 C C . ILE A 1 113 ? 14.262 0.130 -20.179 1.00 86.69 113 ILE A C 1
ATOM 894 O O . ILE A 1 113 ? 14.462 0.320 -21.379 1.00 86.69 113 ILE A O 1
ATOM 898 N N . ALA A 1 114 ? 15.139 0.495 -19.244 1.00 87.50 114 ALA A N 1
ATOM 899 C CA . ALA A 1 114 ? 16.381 1.215 -19.515 1.00 87.50 114 ALA A CA 1
ATOM 900 C C . ALA A 1 114 ? 17.335 0.422 -20.423 1.00 87.50 114 ALA A C 1
ATOM 902 O O . ALA A 1 114 ? 18.009 1.002 -21.265 1.00 87.50 114 ALA A O 1
ATOM 903 N N . ALA A 1 115 ? 17.347 -0.910 -20.325 1.00 93.00 115 ALA A N 1
ATOM 904 C CA . ALA A 1 115 ? 18.141 -1.761 -21.211 1.00 93.00 115 ALA A CA 1
ATOM 905 C C . ALA A 1 115 ? 17.658 -1.743 -22.676 1.00 93.00 115 ALA A C 1
ATOM 907 O O . ALA A 1 115 ? 18.416 -2.091 -23.580 1.00 93.00 115 ALA A O 1
ATOM 908 N N . LYS A 1 116 ? 16.396 -1.370 -22.924 1.00 91.44 116 LYS A N 1
ATOM 909 C CA . LYS A 1 116 ? 15.774 -1.397 -24.259 1.00 91.44 116 LYS A CA 1
ATOM 910 C C . LYS A 1 116 ? 15.804 -0.046 -24.969 1.00 91.44 116 LYS A C 1
ATOM 912 O O . LYS A 1 116 ? 15.664 -0.013 -26.190 1.00 91.44 116 LYS A O 1
ATOM 917 N N . VAL A 1 117 ? 15.942 1.053 -24.229 1.00 90.81 117 VAL A N 1
ATOM 918 C CA . VAL A 1 117 ? 15.797 2.415 -24.756 1.00 90.81 117 VAL A CA 1
ATOM 919 C C . VAL A 1 117 ? 17.081 3.211 -24.496 1.00 90.81 117 VAL A C 1
ATOM 921 O O . VAL A 1 117 ? 17.587 3.182 -23.380 1.00 90.81 117 VAL A O 1
ATOM 924 N N . PRO A 1 118 ? 17.616 3.958 -25.482 1.00 88.38 118 PRO A N 1
ATOM 925 C CA . PRO A 1 118 ? 18.863 4.714 -25.310 1.00 88.38 118 PRO A CA 1
ATOM 926 C C . PRO A 1 118 ? 18.750 5.901 -24.337 1.00 88.38 118 PRO A C 1
ATOM 928 O O . PRO A 1 118 ? 19.765 6.397 -23.863 1.00 88.38 118 PRO A O 1
ATOM 931 N N . HIS A 1 119 ? 17.536 6.382 -24.063 1.00 86.81 119 HIS A N 1
ATOM 932 C CA . HIS A 1 119 ? 17.255 7.419 -23.073 1.00 86.81 119 HIS A CA 1
ATOM 933 C C . HIS A 1 119 ? 15.898 7.141 -22.424 1.00 86.81 119 HIS A C 1
ATOM 935 O O . HIS A 1 119 ? 14.914 6.901 -23.118 1.00 86.81 119 HIS A O 1
ATOM 941 N N . LEU A 1 120 ? 15.846 7.167 -21.094 1.00 87.44 120 LEU A N 1
ATOM 942 C CA . LEU A 1 120 ? 14.605 6.976 -20.350 1.00 87.44 120 LEU A CA 1
ATOM 943 C C . LEU A 1 120 ? 13.856 8.313 -20.274 1.00 87.44 120 LEU A C 1
ATOM 945 O O . LEU A 1 120 ? 14.424 9.312 -19.827 1.00 87.44 120 LEU A O 1
ATOM 949 N N . SER A 1 121 ? 12.607 8.352 -20.742 1.00 87.00 121 SER A N 1
ATOM 950 C CA . SER A 1 121 ? 11.780 9.559 -20.671 1.00 87.00 121 SER A CA 1
ATOM 951 C C . SER A 1 121 ? 11.278 9.771 -19.244 1.00 87.00 121 SER A C 1
ATOM 953 O O . SER A 1 121 ? 11.013 8.808 -18.533 1.00 87.00 121 SER A O 1
ATOM 955 N N . TYR A 1 122 ? 11.095 11.027 -18.823 1.00 85.69 122 TYR A N 1
ATOM 956 C CA . TYR A 1 122 ? 10.653 11.360 -17.460 1.00 85.69 122 TYR A CA 1
ATOM 957 C C . TYR A 1 122 ? 9.325 10.691 -17.072 1.00 85.69 122 TYR A C 1
ATOM 959 O O . TYR A 1 122 ? 9.134 10.303 -15.925 1.00 85.69 122 TYR A O 1
ATOM 967 N N . ASN A 1 123 ? 8.425 10.517 -18.040 1.00 83.81 123 ASN A N 1
ATOM 968 C CA . ASN A 1 123 ? 7.111 9.917 -17.810 1.00 83.81 123 ASN A CA 1
ATOM 969 C C . ASN A 1 123 ? 7.167 8.402 -17.544 1.00 83.81 123 ASN A C 1
ATOM 971 O O . ASN A 1 123 ? 6.169 7.839 -17.105 1.00 83.81 123 ASN A O 1
ATOM 975 N N . ASP A 1 124 ? 8.309 7.756 -17.803 1.00 85.38 124 ASP A N 1
ATOM 976 C CA . ASP A 1 124 ? 8.499 6.317 -17.590 1.00 85.38 124 ASP A CA 1
ATOM 977 C C . ASP A 1 124 ? 9.056 6.003 -16.191 1.00 85.38 124 ASP A C 1
ATOM 979 O O . ASP A 1 124 ? 9.161 4.834 -15.811 1.00 85.38 124 ASP A O 1
ATOM 983 N N . LEU A 1 125 ? 9.436 7.028 -15.417 1.00 86.62 125 LEU A N 1
ATOM 984 C CA . LEU A 1 125 ? 9.894 6.845 -14.044 1.00 86.62 125 LEU A CA 1
ATOM 985 C C . LEU A 1 125 ? 8.707 6.675 -13.088 1.00 86.62 125 LEU A C 1
ATOM 987 O O . LEU A 1 125 ? 7.665 7.313 -13.261 1.00 86.62 125 LEU A O 1
ATOM 991 N N . PRO A 1 126 ? 8.864 5.853 -12.037 1.00 83.81 126 PRO A N 1
ATOM 992 C CA . PRO A 1 126 ? 7.869 5.780 -10.983 1.00 83.81 126 PRO A CA 1
ATOM 993 C C . PRO A 1 126 ? 7.728 7.137 -10.273 1.00 83.81 126 PRO A C 1
ATOM 995 O O . PRO A 1 126 ? 8.688 7.913 -10.193 1.00 83.81 126 PRO A O 1
ATOM 998 N N . PRO A 1 127 ? 6.541 7.431 -9.719 1.00 83.56 127 PRO A N 1
ATOM 999 C CA . PRO A 1 127 ? 6.350 8.616 -8.899 1.00 83.56 127 PRO A CA 1
ATOM 1000 C C . PRO A 1 127 ? 7.254 8.558 -7.663 1.00 83.56 127 PRO A C 1
ATOM 1002 O O . PRO A 1 127 ? 7.418 7.502 -7.055 1.00 83.56 127 PRO A O 1
ATOM 1005 N N . GLN A 1 128 ? 7.807 9.711 -7.280 1.00 84.31 128 GLN A N 1
ATOM 1006 C CA . GLN A 1 128 ? 8.650 9.816 -6.090 1.00 84.31 128 GLN A CA 1
ATOM 1007 C C . GLN A 1 128 ? 7.886 9.404 -4.822 1.00 84.31 128 GLN A C 1
ATOM 1009 O O . GLN A 1 128 ? 6.718 9.800 -4.669 1.00 84.31 128 GLN A O 1
ATOM 1014 N N . PRO A 1 129 ? 8.555 8.702 -3.890 1.00 83.94 129 PRO A N 1
ATOM 1015 C CA . PRO A 1 129 ? 7.964 8.334 -2.615 1.00 83.94 129 PRO A CA 1
ATOM 1016 C C . PRO A 1 129 ? 7.574 9.567 -1.802 1.00 83.94 129 PRO A C 1
ATOM 1018 O O . PRO A 1 129 ? 8.110 10.669 -1.967 1.00 83.94 129 PRO A O 1
ATOM 1021 N N . TYR A 1 130 ? 6.620 9.385 -0.887 1.00 81.50 130 TYR A N 1
ATOM 1022 C CA . TYR A 1 130 ? 6.137 10.480 -0.046 1.00 81.50 130 TYR A CA 1
ATOM 1023 C C . TYR A 1 130 ? 7.231 11.044 0.878 1.00 81.50 130 TYR A C 1
ATOM 1025 O O . TYR A 1 130 ? 7.282 12.263 1.060 1.00 81.50 130 TYR A O 1
ATOM 1033 N N . CYS A 1 131 ? 8.120 10.185 1.401 1.00 75.94 131 CYS A N 1
ATOM 1034 C CA . CYS A 1 131 ? 9.263 10.571 2.243 1.00 75.94 131 CYS A CA 1
ATOM 1035 C C . CYS A 1 131 ? 10.207 11.546 1.539 1.00 75.94 131 CYS A C 1
ATOM 1037 O O . CYS A 1 131 ? 10.571 12.569 2.115 1.00 75.94 131 CYS A O 1
ATOM 1039 N N . ASP A 1 132 ? 10.577 11.254 0.293 1.00 83.81 132 ASP A N 1
ATOM 1040 C CA . ASP A 1 132 ? 11.616 12.012 -0.419 1.00 83.81 132 ASP A CA 1
ATOM 1041 C C . ASP A 1 132 ? 11.073 13.221 -1.182 1.00 83.81 132 ASP A C 1
ATOM 1043 O O . ASP A 1 132 ? 11.809 13.950 -1.853 1.00 83.81 132 ASP A O 1
ATOM 1047 N N . ARG A 1 133 ? 9.768 13.490 -1.084 1.00 85.25 133 ARG A N 1
ATOM 1048 C CA . ARG A 1 133 ? 9.177 14.656 -1.733 1.00 85.25 133 ARG A CA 1
ATOM 1049 C C . ARG A 1 133 ? 9.763 15.932 -1.128 1.00 85.25 133 ARG A C 1
ATOM 1051 O O . ARG A 1 133 ? 9.680 16.159 0.077 1.00 85.25 133 ARG A O 1
ATOM 1058 N N . SER A 1 134 ? 10.242 16.842 -1.976 1.00 86.25 134 SER A N 1
ATOM 1059 C CA . SER A 1 134 ? 10.866 18.105 -1.544 1.00 86.25 134 SER A CA 1
ATOM 1060 C C . SER A 1 134 ? 10.009 18.906 -0.557 1.00 86.25 134 SER A C 1
ATOM 1062 O O . SER A 1 134 ? 10.512 19.392 0.448 1.00 86.25 134 SER A O 1
ATOM 1064 N N . LYS A 1 135 ? 8.690 18.978 -0.774 1.00 85.62 135 LYS A N 1
ATOM 1065 C CA . LYS A 1 135 ? 7.743 19.628 0.152 1.00 85.62 135 LYS A CA 1
ATOM 1066 C C . LYS A 1 135 ? 7.752 18.999 1.554 1.00 85.62 135 LYS A C 1
ATOM 1068 O O . LYS A 1 135 ? 7.630 19.721 2.542 1.00 85.62 135 LYS A O 1
ATOM 1073 N N . HIS A 1 136 ? 7.879 17.674 1.637 1.00 83.44 136 HIS A N 1
ATOM 1074 C CA . HIS A 1 136 ? 7.951 16.938 2.898 1.00 83.44 136 HIS A CA 1
ATOM 1075 C C . HIS A 1 136 ? 9.297 17.185 3.588 1.00 83.44 136 HIS A C 1
ATOM 1077 O O . HIS A 1 136 ? 9.320 17.589 4.749 1.00 83.44 136 HIS A O 1
ATOM 1083 N N . LEU A 1 137 ? 10.403 17.066 2.848 1.00 83.62 137 LEU A N 1
ATOM 1084 C CA . LEU A 1 137 ? 11.757 17.314 3.353 1.00 83.62 137 LEU A CA 1
ATOM 1085 C C . LEU A 1 137 ? 11.953 18.749 3.839 1.00 83.62 137 LEU A C 1
ATOM 1087 O O . LEU A 1 137 ? 12.551 18.957 4.884 1.00 83.62 137 LEU A O 1
ATOM 1091 N N . ILE A 1 138 ? 11.412 19.739 3.130 1.00 87.75 138 ILE A N 1
ATOM 1092 C CA . ILE A 1 138 ? 11.465 21.146 3.540 1.00 87.75 138 ILE A CA 1
ATOM 1093 C C . ILE A 1 138 ? 10.710 21.341 4.860 1.00 87.75 138 ILE A C 1
ATOM 1095 O O . ILE A 1 138 ? 11.222 21.970 5.782 1.00 87.75 138 ILE A O 1
ATOM 1099 N N . LYS A 1 139 ? 9.516 20.753 4.997 1.00 83.81 139 LYS A N 1
ATOM 1100 C CA . LYS A 1 139 ? 8.732 20.811 6.238 1.00 83.81 139 LYS A CA 1
ATOM 1101 C C . LYS A 1 139 ? 9.458 20.141 7.410 1.00 83.81 139 LYS A C 1
ATOM 1103 O O . LYS A 1 139 ? 9.477 20.693 8.510 1.00 83.81 139 LYS A O 1
ATOM 1108 N N . CYS A 1 140 ? 10.046 18.969 7.182 1.00 79.12 140 CYS A N 1
ATOM 1109 C CA . CYS A 1 140 ? 10.805 18.232 8.190 1.00 79.12 140 CYS A CA 1
ATOM 1110 C C . CYS A 1 140 ? 12.119 18.946 8.541 1.00 79.12 140 CYS A C 1
ATOM 1112 O O . CYS A 1 140 ? 12.416 19.133 9.716 1.00 79.12 140 CYS A O 1
ATOM 1114 N N . GLY A 1 141 ? 12.853 19.434 7.544 1.00 80.31 141 GLY A N 1
ATOM 1115 C CA . GLY A 1 141 ? 14.096 20.183 7.704 1.00 80.31 141 GLY A CA 1
ATOM 1116 C C . GLY A 1 141 ? 13.899 21.499 8.450 1.00 80.31 141 GLY A C 1
ATOM 1117 O O . GLY A 1 141 ? 14.647 21.778 9.381 1.00 80.31 141 GLY A O 1
ATOM 1118 N N . PHE A 1 142 ? 12.852 22.271 8.134 1.00 76.81 142 PHE A N 1
ATOM 1119 C CA . PHE A 1 142 ? 12.516 23.477 8.901 1.00 76.81 142 PHE A CA 1
ATOM 1120 C C . PHE A 1 142 ? 12.144 23.162 10.352 1.00 76.81 142 PHE A C 1
ATOM 1122 O O . PHE A 1 142 ? 12.518 23.914 11.249 1.00 76.81 142 PHE A O 1
ATOM 1129 N N . ARG A 1 143 ? 11.449 22.046 10.605 1.00 68.44 143 ARG A N 1
ATOM 1130 C CA . ARG A 1 143 ? 11.124 21.605 11.968 1.00 68.44 143 ARG A CA 1
ATOM 1131 C C . ARG A 1 143 ? 12.383 21.243 12.756 1.00 68.44 143 ARG A C 1
ATOM 1133 O O . ARG A 1 143 ? 12.550 21.733 13.866 1.00 68.44 143 ARG A O 1
ATOM 1140 N N . ILE A 1 144 ? 13.263 20.427 12.176 1.00 70.31 144 ILE A N 1
ATOM 1141 C CA . ILE A 1 144 ? 14.522 20.004 12.807 1.00 70.31 144 ILE A CA 1
ATOM 1142 C C . ILE A 1 144 ? 15.434 21.210 13.027 1.00 70.31 144 ILE A C 1
ATOM 1144 O O . ILE A 1 144 ? 15.969 21.370 14.115 1.00 70.31 144 ILE A O 1
ATOM 1148 N N . GLY A 1 145 ? 15.569 22.089 12.030 1.00 72.44 145 GLY A N 1
ATOM 1149 C CA . GLY A 1 145 ? 16.344 23.322 12.149 1.00 72.44 145 GLY A CA 1
ATOM 1150 C C . GLY A 1 145 ? 15.837 24.200 13.291 1.00 72.44 145 GLY A C 1
ATOM 1151 O O . GLY A 1 145 ? 16.620 24.580 14.152 1.00 72.44 145 GLY A O 1
ATOM 1152 N N . CYS A 1 146 ? 14.527 24.447 13.362 1.00 59.81 146 CYS A N 1
ATOM 1153 C CA . CYS A 1 146 ? 13.921 25.209 14.455 1.00 59.81 146 CYS A CA 1
ATOM 1154 C C . CYS A 1 146 ? 14.196 24.568 15.832 1.00 59.81 146 CYS A C 1
ATOM 1156 O O . CYS A 1 146 ? 14.657 25.253 16.736 1.00 59.81 146 CYS A O 1
ATOM 1158 N N . MET A 1 147 ? 14.022 23.248 15.970 1.00 59.44 147 MET A N 1
ATOM 1159 C CA . MET A 1 147 ? 14.273 22.517 17.226 1.00 59.44 147 MET A CA 1
ATOM 1160 C C . MET A 1 147 ? 15.751 22.509 17.645 1.00 59.44 147 MET A C 1
ATOM 1162 O O . MET A 1 147 ? 16.063 22.595 18.832 1.00 59.44 147 MET A O 1
ATOM 1166 N N . VAL A 1 148 ? 16.674 22.421 16.682 1.00 69.25 148 VAL A N 1
ATOM 1167 C CA . VAL A 1 148 ? 18.120 22.490 16.940 1.00 69.25 148 VAL A CA 1
ATOM 1168 C C . VAL A 1 148 ? 18.528 23.892 17.397 1.00 69.25 148 VAL A C 1
ATOM 1170 O O . VAL A 1 148 ? 19.349 24.009 18.304 1.00 69.25 148 VAL A O 1
ATOM 1173 N N . PHE A 1 149 ? 17.944 24.947 16.822 1.00 67.88 149 PHE A N 1
ATOM 1174 C CA . PHE A 1 149 ? 18.205 26.328 17.243 1.00 67.88 149 PHE A CA 1
ATOM 1175 C C . PHE A 1 149 ? 17.565 26.686 18.595 1.00 67.88 149 PHE A C 1
ATOM 1177 O O . PHE A 1 149 ? 18.113 27.519 19.312 1.00 67.88 149 PHE A O 1
ATOM 1184 N N . ASP A 1 150 ? 16.456 26.043 18.965 1.00 71.56 150 ASP A N 1
ATOM 1185 C CA . ASP A 1 150 ? 15.738 26.276 20.229 1.00 71.56 150 ASP A CA 1
ATOM 1186 C C . ASP A 1 150 ? 16.289 25.436 21.410 1.00 71.56 150 ASP A C 1
ATOM 1188 O O . ASP A 1 150 ? 15.930 25.644 22.565 1.00 71.56 150 ASP A O 1
ATOM 1192 N N . GLY A 1 151 ? 17.207 24.491 21.154 1.00 62.69 151 GLY A N 1
ATOM 1193 C CA . GLY A 1 151 ? 17.860 23.676 22.193 1.00 62.69 151 GLY A CA 1
ATOM 1194 C C . GLY A 1 151 ? 17.012 22.516 22.739 1.00 62.69 151 GLY A C 1
ATOM 1195 O O . GLY A 1 151 ? 17.424 21.823 23.674 1.00 62.69 151 GLY A O 1
ATOM 1196 N N . THR A 1 152 ? 15.850 22.243 22.146 1.00 60.44 152 THR A N 1
ATOM 1197 C CA . THR A 1 152 ? 14.912 21.180 22.542 1.00 60.44 152 THR A CA 1
ATOM 1198 C C . THR A 1 152 ? 15.251 19.845 21.852 1.00 60.44 152 THR A C 1
ATOM 1200 O O . THR A 1 152 ? 14.516 19.318 21.024 1.00 60.44 152 THR A O 1
ATOM 1203 N N . PHE A 1 153 ? 16.403 19.256 22.198 1.00 60.31 153 PHE A N 1
ATOM 1204 C CA . PHE A 1 153 ? 16.912 18.009 21.587 1.00 60.31 153 PHE A CA 1
ATOM 1205 C C . PHE A 1 153 ? 16.166 16.727 22.033 1.00 60.31 153 PHE A C 1
ATOM 1207 O O . PHE A 1 153 ? 16.250 15.691 21.375 1.00 60.31 153 PHE A O 1
ATOM 1214 N N . ARG A 1 154 ? 15.423 16.758 23.150 1.00 57.28 154 ARG A N 1
ATOM 1215 C CA . ARG A 1 154 ? 14.794 15.556 23.746 1.00 57.28 154 ARG A CA 1
ATOM 1216 C C . ARG A 1 154 ? 13.669 14.934 22.911 1.00 57.28 154 ARG A C 1
ATOM 1218 O O . ARG A 1 154 ? 13.378 13.758 23.113 1.00 57.28 154 ARG A O 1
ATOM 1225 N N . ASP A 1 155 ? 13.110 15.668 21.953 1.00 55.53 155 ASP A N 1
ATOM 1226 C CA . ASP A 1 155 ? 11.976 15.212 21.138 1.00 55.53 155 ASP A CA 1
ATOM 1227 C C . ASP A 1 155 ? 12.393 14.552 19.806 1.00 55.53 155 ASP A C 1
ATOM 1229 O O . ASP A 1 155 ? 11.547 14.081 19.045 1.00 55.53 155 ASP A O 1
ATOM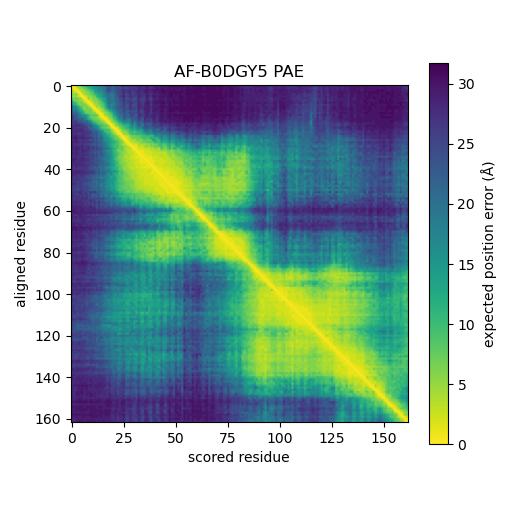 1233 N N . LEU A 1 156 ? 13.701 14.438 19.534 1.00 55.28 156 LEU A N 1
ATOM 1234 C CA . LEU A 1 156 ? 14.253 13.850 18.301 1.00 55.28 156 LEU A CA 1
ATOM 1235 C C . LEU A 1 156 ? 14.114 12.324 18.195 1.00 55.28 156 LEU A C 1
ATOM 1237 O O . LEU A 1 156 ? 14.444 11.761 17.160 1.00 55.28 156 LEU A O 1
ATOM 1241 N N . ILE A 1 157 ? 13.641 11.628 19.230 1.00 55.69 157 ILE A N 1
ATOM 1242 C CA . ILE A 1 157 ? 13.493 10.159 19.193 1.00 55.69 157 ILE A CA 1
ATOM 1243 C C . ILE A 1 157 ? 12.166 9.749 18.529 1.00 55.69 157 ILE A C 1
ATOM 1245 O O . ILE A 1 157 ? 12.012 8.613 18.090 1.00 55.69 157 ILE A O 1
ATOM 1249 N N . SER A 1 158 ? 11.231 10.689 18.373 1.00 51.00 158 SER A N 1
ATOM 1250 C CA . SER A 1 158 ? 9.954 10.469 17.690 1.00 51.00 158 SER A CA 1
ATOM 1251 C C . SER A 1 158 ? 10.021 10.968 16.244 1.00 51.00 158 SER A C 1
ATOM 1253 O O . SER A 1 158 ? 9.206 11.775 15.798 1.00 51.00 158 SER A O 1
ATOM 1255 N N . PHE A 1 159 ? 11.032 10.523 15.4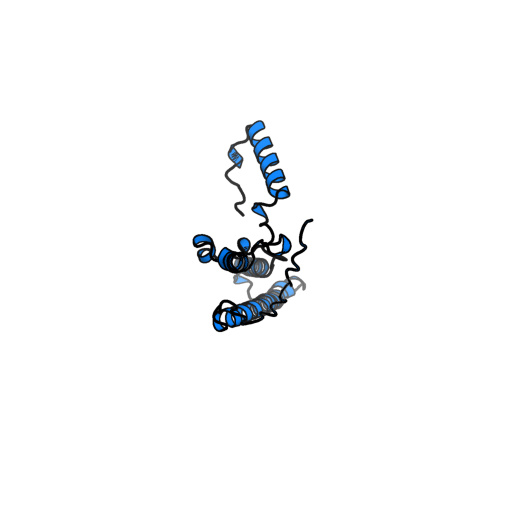93 1.00 45.50 159 PHE A N 1
ATOM 1256 C CA . PHE A 1 159 ? 10.938 10.590 14.040 1.00 45.50 159 PHE A CA 1
ATOM 1257 C C . PHE A 1 159 ? 9.854 9.598 13.614 1.00 45.50 159 PHE A C 1
ATOM 1259 O O . PHE A 1 159 ? 10.011 8.40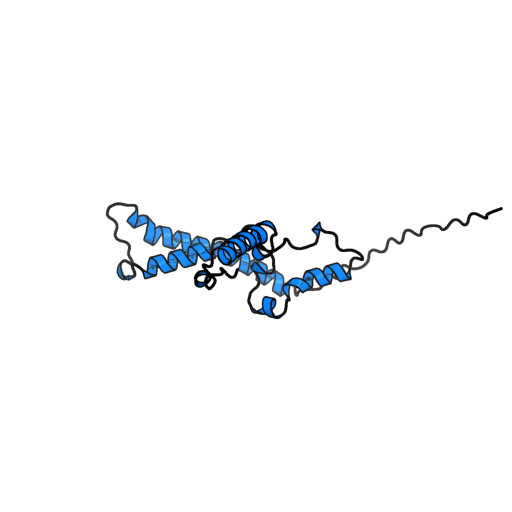4 13.877 1.00 45.50 159 PHE A O 1
ATOM 1266 N N . PRO A 1 160 ? 8.772 10.034 12.943 1.00 44.16 160 PRO A N 1
ATOM 1267 C CA . PRO A 1 160 ? 8.020 9.110 12.124 1.00 44.16 160 PRO A CA 1
ATOM 1268 C C . PRO A 1 160 ? 8.975 8.697 11.005 1.00 44.16 160 PRO A C 1
ATOM 1270 O O . PRO A 1 160 ? 9.160 9.421 10.026 1.00 44.16 160 PRO A O 1
ATOM 1273 N N . ALA A 1 161 ? 9.648 7.562 11.197 1.00 46.06 161 ALA A N 1
ATOM 1274 C CA . ALA A 1 161 ? 10.079 6.767 10.067 1.00 46.06 161 ALA A CA 1
ATOM 1275 C C . ALA A 1 161 ? 8.845 6.597 9.174 1.00 46.06 161 ALA A C 1
ATOM 1277 O O . ALA A 1 161 ? 7.742 6.375 9.686 1.00 46.06 161 ALA A O 1
ATOM 1278 N N . CYS A 1 162 ? 9.017 6.812 7.873 1.00 43.16 162 CYS A N 1
ATOM 1279 C CA . CYS A 1 162 ? 7.998 6.396 6.924 1.00 43.16 162 CYS A CA 1
ATOM 1280 C C . CYS A 1 162 ? 7.625 4.928 7.123 1.00 43.16 162 CYS A C 1
ATOM 1282 O O . CYS A 1 162 ? 8.515 4.137 7.514 1.00 43.16 162 CYS A O 1
#

Radius of gyration: 27.21 Å; Cα contacts (8 Å, |Δi|>4): 57; chains: 1; bounding box: 66×44×83 Å

Foldseek 3Di:
DDDDDDPPPPPPPDDDDDPPPCPPVVVVVVVVVVVVCCLPVLVVVLVVLCVQPVVQVVPPPDDRPPVVCVVVSVVVNVVSVVSNPDDDQAFLCVVDDPPCVVVVVSCVVVVVVCVVDVDDDPVNDTDDHPCPPPVNCVVVVVVVVVCVVVVVPVVVVPDPDD

Organi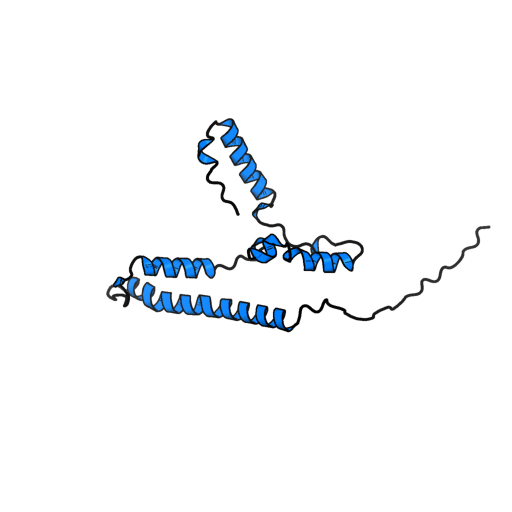sm: Laccaria bicolor (strain S238N-H82 / ATCC MYA-4686) (NCBI:txid486041)

Mean predicted aligned error: 17.35 Å

Secondary structure (DSSP, 8-state):
------------------------HHHHHHHHHHHHHHHHHHHHHHHHHIIIIIHHHHSTTPPPTTGGGTHHHHHHHHHHHHHH---SS--TTTS--HHHHHTTTTSHHHHHHHTT-SS--GGGSPPPPTTT-HHHHHHHHHHHHHHHHHT-GGGTT-----

pLDDT: mean 71.64, std 14.27, range [39.62, 93.0]

Solvent-accessible surface area (backbone atoms only — not comparable to full-atom values): 10398 Å² total; per-residue (Å²): 139,86,81,85,75,86,81,76,79,76,80,76,88,76,84,82,77,91,76,65,80,77,66,56,65,64,62,57,53,50,51,54,53,50,51,56,47,48,69,48,49,53,56,52,53,47,51,53,49,43,58,56,57,49,49,27,72,76,41,96,84,47,79,47,92,66,65,92,47,57,71,60,51,56,50,53,52,50,55,52,53,63,72,63,64,72,70,88,80,69,28,68,76,75,72,44,53,72,66,44,60,75,67,48,57,74,50,51,67,55,53,60,49,50,77,75,40,100,69,79,56,79,88,78,54,81,65,79,46,75,75,76,33,64,75,46,43,52,55,52,48,54,50,52,51,51,34,63,75,70,67,58,66,86,65,69,81,71,62,81,71,128